Protein AF-A0A346QWA7-F1 (afdb_monomer)

Structure (mmCIF, N/CA/C/O backbone):
data_AF-A0A346QWA7-F1
#
_entry.id   AF-A0A346QWA7-F1
#
loop_
_atom_site.group_PDB
_atom_site.id
_atom_site.type_symbol
_atom_site.label_atom_id
_atom_site.label_alt_id
_atom_site.label_comp_id
_atom_site.label_asym_id
_atom_site.label_entity_id
_atom_site.label_seq_id
_atom_site.pdbx_PDB_ins_code
_atom_site.Cartn_x
_atom_site.Cartn_y
_atom_site.Cartn_z
_atom_site.occupancy
_atom_site.B_iso_or_equiv
_atom_site.auth_seq_id
_atom_site.auth_comp_id
_atom_site.auth_asym_id
_atom_site.auth_atom_id
_atom_site.pdbx_PDB_model_num
ATOM 1 N N . MET A 1 1 ? 3.863 15.185 11.997 1.00 52.78 1 MET A N 1
ATOM 2 C CA . MET A 1 1 ? 5.282 14.925 11.666 1.00 52.78 1 MET A CA 1
ATOM 3 C C . MET A 1 1 ? 5.428 13.994 10.461 1.00 52.78 1 MET A C 1
ATOM 5 O O . MET A 1 1 ? 6.016 14.422 9.483 1.00 52.78 1 MET A O 1
ATOM 9 N N . ILE A 1 2 ? 4.828 12.794 10.463 1.00 61.97 2 ILE A N 1
ATOM 10 C CA . ILE A 1 2 ? 4.887 11.838 9.331 1.00 61.97 2 ILE A CA 1
ATOM 11 C C . ILE A 1 2 ? 4.391 12.447 8.007 1.00 61.97 2 ILE A C 1
ATOM 13 O O . ILE A 1 2 ? 5.071 12.335 6.995 1.00 61.97 2 ILE A O 1
ATOM 17 N N . ILE A 1 3 ? 3.254 13.153 8.029 1.00 59.91 3 ILE A N 1
ATOM 18 C CA . ILE A 1 3 ? 2.686 13.790 6.827 1.00 59.91 3 ILE A CA 1
ATOM 19 C C . ILE A 1 3 ? 3.646 14.827 6.236 1.00 59.91 3 ILE A C 1
ATOM 21 O O . ILE A 1 3 ? 3.819 14.848 5.031 1.00 59.91 3 ILE A O 1
ATOM 25 N N . ILE A 1 4 ? 4.312 15.626 7.077 1.00 61.22 4 ILE A N 1
ATOM 26 C CA . ILE A 1 4 ? 5.251 16.678 6.648 1.00 61.22 4 ILE A CA 1
ATOM 27 C C . ILE A 1 4 ? 6.493 16.068 5.989 1.00 61.22 4 ILE A C 1
ATOM 29 O O . ILE A 1 4 ? 6.956 16.560 4.968 1.00 61.22 4 ILE A O 1
ATOM 33 N N . VAL A 1 5 ? 7.018 14.976 6.552 1.00 64.25 5 VAL A N 1
ATOM 34 C CA . VAL A 1 5 ? 8.150 14.247 5.962 1.00 64.25 5 VAL A CA 1
ATOM 35 C C . VAL A 1 5 ? 7.751 13.628 4.620 1.00 64.25 5 VAL A C 1
ATOM 37 O O . VAL A 1 5 ? 8.524 13.704 3.671 1.00 64.25 5 VAL A O 1
ATOM 40 N N . ALA A 1 6 ? 6.534 13.081 4.522 1.00 59.69 6 ALA A N 1
ATOM 41 C CA .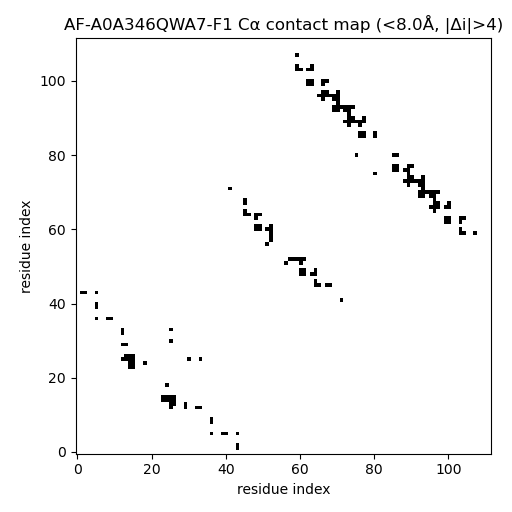 ALA A 1 6 ? 6.009 12.511 3.285 1.00 59.69 6 ALA A CA 1
ATOM 42 C C . ALA A 1 6 ? 5.738 13.569 2.200 1.00 59.69 6 ALA A C 1
ATOM 44 O O . ALA A 1 6 ? 5.991 13.312 1.029 1.00 59.69 6 ALA A O 1
ATOM 45 N N . THR A 1 7 ? 5.261 14.770 2.545 1.00 60.31 7 THR A N 1
ATOM 46 C CA . THR A 1 7 ? 5.108 15.850 1.555 1.00 60.31 7 THR A CA 1
ATOM 47 C C . THR A 1 7 ? 6.446 16.439 1.128 1.00 60.31 7 THR A C 1
ATOM 49 O O . THR A 1 7 ? 6.624 16.721 -0.053 1.00 60.31 7 THR A O 1
ATOM 52 N N . LEU A 1 8 ? 7.407 16.589 2.044 1.00 60.88 8 LEU A N 1
ATOM 53 C CA . LEU A 1 8 ? 8.743 17.091 1.707 1.00 60.88 8 LEU A CA 1
ATOM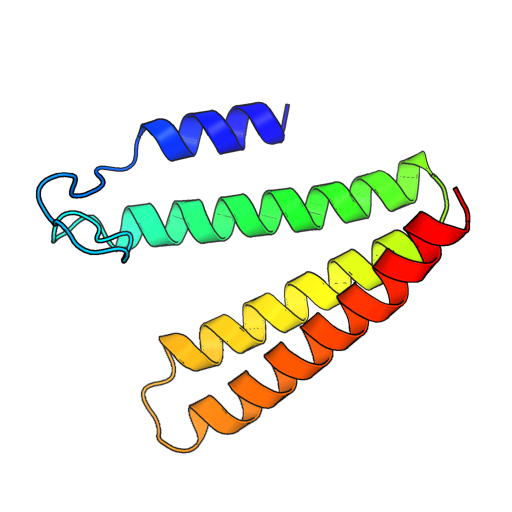 54 C C . LEU A 1 8 ? 9.507 16.146 0.775 1.00 60.88 8 LEU A C 1
ATOM 56 O O . LEU A 1 8 ? 10.221 16.618 -0.108 1.00 60.88 8 LEU A O 1
ATOM 60 N N . SER A 1 9 ? 9.341 14.830 0.923 1.00 60.31 9 SER A N 1
ATOM 61 C CA . SER A 1 9 ? 9.977 13.866 0.023 1.00 60.31 9 SER A CA 1
ATOM 62 C C . SER A 1 9 ? 9.396 13.905 -1.395 1.00 60.31 9 SER A C 1
ATOM 64 O O . SER A 1 9 ? 10.144 13.711 -2.347 1.00 60.31 9 SER A O 1
ATOM 66 N N . ILE A 1 10 ? 8.110 14.235 -1.565 1.00 61.62 10 ILE A N 1
ATOM 67 C CA . ILE A 1 10 ? 7.457 14.337 -2.884 1.00 61.62 10 ILE A CA 1
ATOM 68 C C . ILE A 1 10 ? 7.963 15.546 -3.692 1.00 61.62 10 ILE A C 1
ATOM 70 O O . ILE A 1 10 ? 8.112 15.444 -4.907 1.00 61.62 10 ILE A O 1
ATOM 74 N N . ILE A 1 11 ? 8.288 16.668 -3.039 1.00 64.38 11 ILE A N 1
ATOM 75 C CA . ILE A 1 11 ? 8.760 17.896 -3.715 1.00 64.38 11 ILE A CA 1
ATOM 76 C C . ILE A 1 11 ? 10.123 17.683 -4.403 1.00 64.38 11 ILE A C 1
ATOM 78 O O . ILE A 1 11 ? 10.443 18.363 -5.373 1.00 64.38 11 ILE A O 1
ATOM 82 N N . GLY A 1 12 ? 10.920 16.721 -3.928 1.00 63.19 12 GLY A N 1
ATOM 83 C CA . GLY A 1 12 ? 12.234 16.399 -4.488 1.00 63.19 12 GLY A CA 1
ATOM 84 C C . GLY A 1 12 ? 12.218 15.464 -5.701 1.00 63.19 12 GLY A C 1
ATOM 85 O O . GLY A 1 12 ? 13.290 15.150 -6.214 1.00 63.19 12 GLY A O 1
ATOM 86 N N . VAL A 1 13 ? 11.051 14.984 -6.150 1.00 64.69 13 VAL A N 1
ATOM 87 C CA . VAL A 1 13 ? 10.966 14.067 -7.296 1.00 64.69 13 VAL A CA 1
ATOM 88 C C . VAL A 1 13 ? 10.975 14.851 -8.605 1.00 64.69 13 VAL A C 1
ATOM 90 O O . VAL A 1 13 ? 10.052 15.630 -8.845 1.00 64.69 13 VAL A O 1
ATOM 93 N N . PRO A 1 14 ? 11.938 14.601 -9.506 1.00 66.44 14 PRO A N 1
ATOM 94 C CA . PRO A 1 14 ? 11.881 15.134 -10.858 1.00 66.44 14 PRO A CA 1
ATOM 95 C C . PRO A 1 14 ? 10.806 14.391 -11.663 1.00 66.44 14 PRO A C 1
ATOM 97 O O . PRO A 1 14 ? 11.023 13.301 -12.202 1.00 66.44 14 PRO A O 1
ATOM 100 N N . ILE A 1 15 ? 9.617 14.986 -11.701 1.00 65.69 15 ILE A N 1
ATOM 101 C CA . ILE A 1 15 ? 8.488 14.543 -12.520 1.00 65.69 15 ILE A CA 1
ATOM 102 C C . ILE A 1 15 ? 8.633 15.177 -13.903 1.00 65.69 15 ILE A C 1
ATOM 104 O O . ILE A 1 15 ? 8.943 16.366 -14.011 1.00 65.69 15 ILE A O 1
ATOM 108 N N . ASP A 1 16 ? 8.420 14.389 -14.955 1.00 64.38 16 ASP A N 1
ATOM 109 C CA . ASP A 1 16 ? 8.395 14.907 -16.316 1.00 64.38 16 ASP A CA 1
ATOM 110 C C . ASP A 1 16 ? 7.093 15.690 -16.539 1.00 64.38 16 ASP A C 1
ATOM 112 O O . ASP A 1 16 ? 6.017 15.120 -16.707 1.00 64.38 16 ASP A O 1
ATOM 116 N N . THR A 1 17 ? 7.187 17.019 -16.506 1.00 63.91 17 THR A N 1
ATOM 117 C CA . THR A 1 17 ? 6.068 17.928 -16.791 1.00 63.91 17 THR A CA 1
ATOM 118 C C . THR A 1 17 ? 5.922 18.245 -18.281 1.00 63.91 17 THR A C 1
ATOM 120 O O . THR A 1 17 ? 5.014 18.984 -18.659 1.00 63.91 17 THR A O 1
ATOM 123 N N . GLN A 1 18 ? 6.810 17.719 -19.132 1.00 63.22 18 GLN A N 1
ATOM 124 C CA . GLN A 1 18 ? 6.802 17.948 -20.581 1.00 63.22 18 GLN A CA 1
ATOM 125 C C . GLN A 1 18 ? 5.921 16.929 -21.316 1.00 63.22 18 GLN A C 1
ATOM 127 O O . GLN A 1 18 ? 5.475 17.179 -22.435 1.00 63.22 18 GLN A O 1
ATOM 132 N N . SER A 1 19 ? 5.629 15.803 -20.667 1.00 60.88 19 SER A N 1
ATOM 133 C CA . SER A 1 19 ? 4.701 14.775 -21.127 1.00 60.88 19 SER A CA 1
ATOM 134 C C . SER A 1 19 ? 3.246 15.221 -20.904 1.00 60.88 19 SER A C 1
ATOM 136 O O . SER A 1 19 ? 2.783 15.321 -19.771 1.00 60.88 19 SER A O 1
ATOM 138 N N . TRP A 1 20 ? 2.494 15.446 -21.988 1.00 56.06 20 TRP A N 1
ATOM 139 C CA . TRP A 1 20 ? 1.029 15.643 -21.987 1.00 56.06 20 TRP A CA 1
ATOM 140 C C . TRP A 1 20 ? 0.262 14.323 -21.808 1.00 56.06 20 TRP A C 1
ATOM 142 O O . TRP A 1 20 ? -0.748 14.062 -22.460 1.00 56.06 20 TRP A O 1
ATOM 152 N N . ASP A 1 21 ? 0.766 13.469 -20.932 1.00 56.69 21 ASP A N 1
ATOM 153 C CA . ASP A 1 21 ? 0.165 12.186 -20.625 1.00 56.69 21 ASP A CA 1
ATOM 154 C C . ASP A 1 21 ? -0.375 12.216 -19.190 1.00 56.69 21 ASP A C 1
ATOM 156 O O . ASP A 1 21 ? 0.172 12.886 -18.314 1.00 56.69 21 ASP A O 1
ATOM 160 N N . THR A 1 22 ? -1.484 11.521 -18.938 1.00 55.56 22 THR A N 1
ATOM 161 C CA . THR A 1 22 ? -2.078 11.444 -17.580 1.00 55.56 22 THR A CA 1
ATOM 162 C C . THR A 1 22 ? -1.285 10.524 -16.652 1.00 55.56 22 THR A C 1
ATOM 164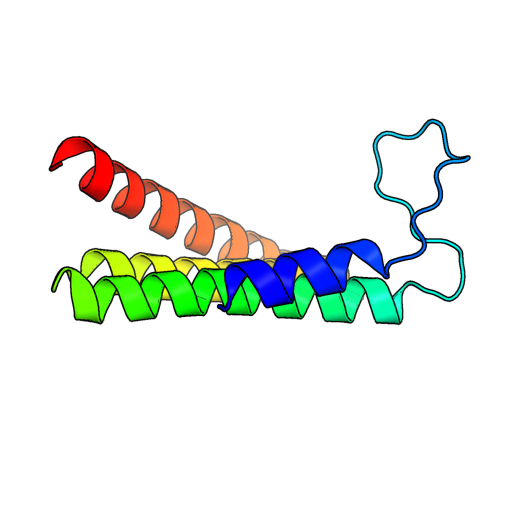 O O . THR A 1 22 ? -1.546 10.444 -15.449 1.00 55.56 22 THR A O 1
ATOM 167 N N . SER A 1 23 ? -0.310 9.820 -17.218 1.00 57.06 23 SER A N 1
ATOM 168 C CA . SER A 1 23 ? 0.654 9.005 -16.510 1.00 57.06 23 SER A CA 1
ATOM 169 C C . SER A 1 23 ? 1.704 9.905 -15.849 1.00 57.06 23 SER A C 1
ATOM 171 O O . SER A 1 23 ? 2.340 10.739 -16.491 1.00 57.06 23 SER A O 1
ATOM 173 N N . PHE A 1 24 ? 1.894 9.736 -14.534 1.00 60.09 24 PHE A N 1
ATOM 174 C CA . PHE A 1 24 ? 3.024 10.318 -13.804 1.00 60.09 24 PHE A CA 1
ATOM 175 C C . PHE A 1 24 ? 4.322 9.682 -14.319 1.00 60.09 24 PHE A C 1
ATOM 177 O O . PHE A 1 24 ? 4.828 8.717 -13.745 1.00 60.09 24 PHE A O 1
ATOM 184 N N . ASN A 1 25 ? 4.843 10.203 -15.426 1.00 60.97 25 ASN A N 1
ATOM 185 C CA . ASN A 1 25 ? 6.110 9.763 -15.979 1.00 60.97 25 ASN A CA 1
ATOM 186 C C . ASN A 1 25 ? 7.245 10.468 -15.236 1.00 60.97 25 ASN A C 1
ATOM 188 O O . ASN A 1 25 ? 7.307 11.691 -15.115 1.00 60.97 25 ASN A O 1
ATOM 192 N N . THR A 1 26 ? 8.143 9.673 -14.669 1.00 65.62 26 THR A N 1
ATOM 193 C CA . THR A 1 26 ? 9.377 10.175 -14.064 1.00 65.62 26 THR A CA 1
ATOM 194 C C . THR A 1 26 ? 10.396 10.440 -15.157 1.00 65.62 26 THR A C 1
ATOM 196 O O . THR A 1 26 ? 10.484 9.647 -16.097 1.00 65.62 26 THR A O 1
ATOM 199 N N . ILE A 1 27 ? 11.232 11.469 -14.995 1.00 70.38 27 ILE A N 1
ATOM 200 C CA . ILE A 1 27 ? 12.369 11.678 -15.900 1.00 70.38 27 ILE A CA 1
ATOM 201 C C . ILE A 1 27 ? 13.221 10.399 -15.940 1.00 70.38 27 ILE A C 1
ATOM 203 O O . ILE A 1 27 ? 13.514 9.789 -14.904 1.00 70.38 27 ILE A O 1
ATOM 207 N N . ASN A 1 28 ? 13.594 9.971 -17.148 1.00 63.97 28 ASN A N 1
ATOM 208 C CA . ASN A 1 28 ? 14.325 8.727 -17.362 1.00 63.97 28 ASN A CA 1
ATOM 209 C C . ASN A 1 28 ? 15.635 8.731 -16.543 1.00 63.97 28 ASN A C 1
ATOM 211 O O . ASN A 1 28 ? 16.405 9.687 -16.602 1.00 63.97 28 ASN A O 1
ATOM 215 N N . GLY A 1 29 ? 15.858 7.694 -15.727 1.00 69.12 29 GLY A N 1
ATOM 216 C CA . GLY A 1 29 ? 16.957 7.630 -14.747 1.00 69.12 29 GLY A CA 1
ATOM 217 C C . GLY A 1 29 ? 16.572 7.917 -13.286 1.00 69.12 29 GLY A C 1
ATOM 218 O O . GLY A 1 29 ? 17.300 7.506 -12.385 1.00 69.12 29 GLY A O 1
ATOM 219 N N . PHE A 1 30 ? 15.401 8.510 -13.014 1.00 73.62 30 PHE A N 1
ATOM 220 C CA . PHE A 1 30 ? 14.921 8.788 -11.645 1.00 73.62 30 PHE A CA 1
ATOM 221 C C . PHE A 1 30 ? 13.876 7.795 -11.117 1.00 73.62 30 PHE A C 1
ATOM 223 O O . PHE A 1 30 ? 13.346 7.961 -10.016 1.00 73.62 30 PHE A O 1
ATOM 230 N N . ASN A 1 31 ? 13.621 6.715 -11.856 1.00 73.62 31 ASN A N 1
ATOM 231 C CA . ASN A 1 31 ? 12.604 5.712 -11.526 1.00 73.62 31 ASN A CA 1
ATOM 232 C C . ASN A 1 31 ? 12.822 5.075 -10.130 1.00 73.62 31 ASN A C 1
ATOM 234 O O . ASN A 1 31 ? 11.880 4.841 -9.375 1.00 73.62 31 ASN A O 1
ATOM 238 N N . ASN A 1 32 ? 14.083 4.883 -9.722 1.00 76.25 32 ASN A N 1
ATOM 239 C CA . ASN A 1 32 ? 14.417 4.377 -8.383 1.00 76.25 32 ASN A CA 1
ATOM 240 C C . ASN A 1 32 ? 14.044 5.359 -7.261 1.00 76.25 32 ASN A C 1
ATOM 242 O O . ASN A 1 32 ? 13.604 4.933 -6.194 1.00 76.25 32 ASN A O 1
ATOM 246 N N . MET A 1 33 ? 14.202 6.663 -7.497 1.00 75.94 33 MET A N 1
ATOM 247 C CA . MET A 1 33 ? 13.888 7.705 -6.517 1.00 75.94 33 MET A CA 1
ATOM 248 C C . MET A 1 33 ? 12.371 7.810 -6.317 1.00 75.94 33 MET A C 1
ATOM 250 O O . MET A 1 33 ? 11.893 7.850 -5.184 1.00 75.94 33 MET A O 1
ATOM 254 N N . PHE A 1 34 ? 11.613 7.732 -7.414 1.00 76.00 34 PHE A N 1
ATOM 255 C CA . PHE A 1 34 ? 10.154 7.661 -7.381 1.00 76.00 34 PHE A CA 1
ATOM 256 C C . PHE A 1 34 ? 9.648 6.413 -6.653 1.00 76.00 34 PHE A C 1
ATOM 258 O O . PHE A 1 34 ? 8.806 6.524 -5.765 1.00 76.00 34 PHE A O 1
ATOM 265 N N . ARG A 1 35 ? 10.219 5.236 -6.946 1.00 77.62 35 ARG A N 1
ATOM 266 C CA . ARG A 1 35 ? 9.871 3.986 -6.254 1.00 77.62 35 ARG A CA 1
ATOM 267 C C . ARG A 1 35 ? 10.095 4.089 -4.743 1.00 77.62 35 ARG A C 1
ATOM 269 O O . ARG A 1 35 ? 9.265 3.625 -3.967 1.00 77.62 35 ARG A O 1
ATOM 276 N N . LEU A 1 36 ? 11.202 4.696 -4.317 1.00 80.38 36 LEU A N 1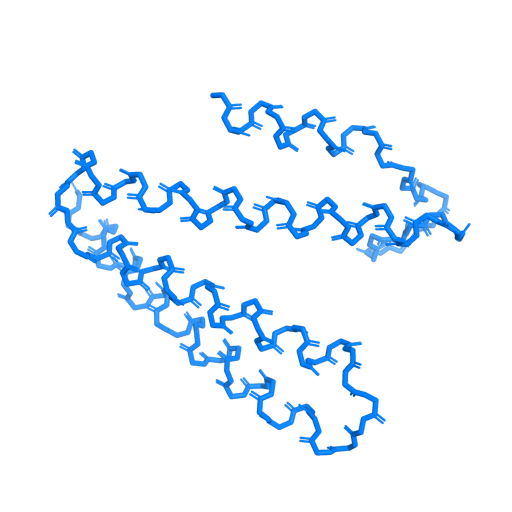
ATOM 277 C CA . LEU A 1 36 ? 11.518 4.863 -2.897 1.00 80.38 36 LEU A CA 1
ATOM 278 C C . LEU A 1 36 ? 10.487 5.755 -2.192 1.00 80.38 36 LEU A C 1
ATOM 280 O O . LEU A 1 36 ? 10.049 5.440 -1.086 1.00 80.38 36 LEU A O 1
ATOM 284 N N . ILE A 1 37 ? 10.061 6.831 -2.850 1.00 79.31 37 ILE A N 1
ATOM 285 C CA . ILE A 1 37 ? 9.074 7.769 -2.306 1.00 79.31 37 ILE A CA 1
ATOM 286 C C . ILE A 1 37 ? 7.677 7.165 -2.288 1.00 79.31 37 ILE A C 1
ATOM 288 O O . ILE A 1 37 ? 6.970 7.314 -1.295 1.00 79.31 37 ILE A O 1
ATOM 292 N N . GLU A 1 38 ? 7.303 6.421 -3.325 1.00 78.44 38 GLU A N 1
ATOM 293 C CA . GLU A 1 38 ? 6.053 5.670 -3.351 1.00 78.44 38 GLU A CA 1
ATOM 294 C C . GLU A 1 38 ? 5.981 4.674 -2.183 1.00 78.44 38 GLU A C 1
ATOM 296 O O . GLU A 1 38 ? 5.007 4.669 -1.428 1.00 78.44 38 GLU A O 1
ATOM 301 N N . ILE A 1 39 ? 7.038 3.881 -1.975 1.00 82.19 39 ILE A N 1
ATOM 302 C CA . ILE A 1 39 ? 7.121 2.939 -0.852 1.00 82.19 39 ILE A CA 1
ATOM 303 C C . ILE A 1 39 ? 7.023 3.688 0.485 1.00 82.19 39 ILE A C 1
ATOM 305 O O . ILE A 1 39 ? 6.240 3.298 1.352 1.00 82.19 39 ILE A O 1
ATOM 309 N N . ALA A 1 40 ? 7.766 4.786 0.651 1.00 81.44 40 ALA A N 1
ATOM 310 C CA . ALA A 1 40 ? 7.739 5.589 1.872 1.00 81.44 40 ALA A CA 1
ATOM 311 C C . ALA A 1 40 ? 6.347 6.182 2.160 1.00 81.44 40 ALA A C 1
ATOM 313 O O . ALA A 1 40 ? 5.886 6.143 3.303 1.00 81.44 40 ALA A O 1
ATOM 314 N N . ALA A 1 41 ? 5.652 6.683 1.134 1.00 81.38 41 ALA A N 1
ATOM 315 C CA . ALA A 1 41 ? 4.296 7.211 1.252 1.00 81.38 41 ALA A CA 1
ATOM 316 C C . ALA A 1 41 ? 3.305 6.119 1.679 1.00 81.38 41 ALA A C 1
ATOM 318 O O . ALA A 1 41 ? 2.502 6.330 2.590 1.00 81.38 41 ALA A O 1
ATOM 319 N N . PHE A 1 42 ? 3.403 4.921 1.100 1.00 84.31 42 PHE A N 1
ATOM 320 C CA . PHE A 1 42 ? 2.582 3.786 1.517 1.00 84.31 42 PHE A CA 1
ATOM 321 C C . PHE A 1 42 ? 2.837 3.381 2.972 1.00 84.31 42 PHE A C 1
ATOM 323 O O . PHE A 1 42 ? 1.882 3.203 3.733 1.00 84.31 42 PHE A O 1
ATOM 330 N N . PHE A 1 43 ? 4.100 3.294 3.398 1.00 84.88 43 PHE A N 1
ATOM 331 C CA . PHE A 1 43 ? 4.431 3.010 4.797 1.00 84.88 43 PHE A CA 1
ATOM 332 C C . PHE A 1 43 ? 3.887 4.080 5.747 1.00 84.88 43 PHE A C 1
ATOM 334 O O . PHE A 1 43 ? 3.344 3.743 6.799 1.00 84.88 43 PHE A O 1
ATOM 341 N N . ALA A 1 44 ? 3.962 5.357 5.370 1.00 85.12 44 ALA A N 1
ATOM 342 C CA . ALA A 1 44 ? 3.392 6.452 6.148 1.00 85.12 44 ALA A CA 1
ATOM 343 C C . ALA A 1 44 ? 1.873 6.299 6.343 1.00 85.12 44 ALA A C 1
ATOM 345 O O . ALA A 1 44 ? 1.374 6.500 7.455 1.00 85.12 44 ALA A O 1
ATOM 346 N N . ILE A 1 45 ? 1.142 5.895 5.300 1.00 86.38 45 ILE A N 1
ATOM 347 C CA . ILE A 1 45 ? -0.301 5.625 5.381 1.00 86.38 45 ILE A CA 1
ATOM 348 C C . ILE A 1 45 ? -0.570 4.445 6.324 1.00 86.38 45 ILE A C 1
ATOM 350 O O . ILE A 1 45 ? -1.381 4.562 7.242 1.00 86.38 45 ILE A O 1
ATOM 354 N N . VAL A 1 46 ? 0.139 3.326 6.149 1.00 88.19 46 VAL A N 1
ATOM 355 C CA . VAL A 1 46 ? -0.028 2.122 6.980 1.00 88.19 46 VAL A CA 1
ATOM 356 C C . VAL A 1 46 ? 0.242 2.426 8.459 1.00 88.19 46 VAL A C 1
ATOM 358 O O . VAL A 1 46 ? -0.576 2.097 9.320 1.00 88.19 46 VAL A O 1
ATOM 361 N N . ILE A 1 47 ? 1.342 3.120 8.765 1.00 88.19 47 ILE A N 1
ATOM 362 C CA . ILE A 1 47 ? 1.687 3.534 10.133 1.00 88.19 47 ILE A CA 1
ATOM 363 C C . ILE A 1 47 ? 0.609 4.459 10.704 1.00 88.19 47 ILE A C 1
ATOM 365 O O . ILE A 1 47 ? 0.247 4.322 11.870 1.00 88.19 47 ILE A O 1
ATOM 369 N N . SER A 1 48 ? 0.047 5.360 9.895 1.00 86.94 48 SER A N 1
ATOM 370 C CA . SER A 1 48 ? -1.026 6.262 10.337 1.00 86.94 48 SER A CA 1
ATOM 371 C C . SER A 1 48 ? -2.264 5.494 10.809 1.00 86.94 48 SER A C 1
ATOM 373 O O . SER A 1 48 ? -2.847 5.847 11.836 1.00 86.94 48 SER A O 1
ATOM 375 N N . PHE A 1 49 ? -2.625 4.401 10.131 1.00 86.94 49 PHE A N 1
ATOM 376 C CA . PHE A 1 49 ? -3.702 3.515 10.581 1.00 86.94 49 PHE A CA 1
ATOM 377 C C . PHE A 1 49 ? -3.352 2.776 11.876 1.00 86.94 49 PHE A C 1
ATOM 379 O O . PHE A 1 49 ? -4.189 2.706 12.773 1.00 86.94 49 PHE A O 1
ATOM 386 N N . PHE A 1 50 ? -2.116 2.301 12.043 1.00 86.62 50 PHE A N 1
ATOM 387 C CA . PHE A 1 50 ? -1.684 1.684 13.304 1.00 86.62 50 PHE A CA 1
ATOM 388 C C . PHE A 1 50 ? -1.630 2.672 14.477 1.00 86.62 50 PHE A C 1
ATOM 390 O O . PHE A 1 50 ? -1.979 2.313 15.602 1.00 86.62 50 PHE A O 1
ATOM 397 N N . ILE A 1 51 ? -1.260 3.930 14.239 1.00 86.75 51 ILE A N 1
ATOM 398 C CA . ILE A 1 51 ? -1.359 4.991 15.250 1.00 86.75 51 ILE A CA 1
ATOM 399 C C . ILE A 1 51 ? -2.832 5.240 15.597 1.00 86.75 51 ILE A C 1
ATOM 401 O O . ILE A 1 51 ? -3.176 5.338 16.774 1.00 86.75 51 ILE A O 1
ATOM 405 N N . ALA A 1 52 ? -3.725 5.271 14.601 1.00 85.00 52 ALA A N 1
ATOM 406 C CA . ALA A 1 52 ? -5.159 5.442 14.833 1.00 85.00 52 ALA A CA 1
ATOM 407 C C . ALA A 1 52 ? -5.761 4.318 15.697 1.00 85.00 52 ALA A C 1
ATOM 409 O O . ALA A 1 52 ? -6.656 4.599 16.494 1.00 85.00 52 ALA A O 1
ATOM 410 N N . VAL A 1 53 ? -5.237 3.086 15.620 1.00 88.31 53 VAL A N 1
ATOM 411 C CA . VAL A 1 53 ? -5.603 1.995 16.547 1.00 88.31 53 VAL A CA 1
ATOM 412 C C . VAL A 1 53 ? -5.319 2.385 17.995 1.00 88.31 53 VAL A C 1
ATOM 414 O O . VAL A 1 53 ? -6.182 2.209 18.848 1.00 88.31 53 VAL A O 1
ATOM 417 N N . HIS A 1 54 ? -4.135 2.933 18.274 1.00 84.62 54 HIS A N 1
ATOM 418 C CA . HIS A 1 54 ? -3.732 3.300 19.633 1.00 84.62 54 HIS A CA 1
ATOM 419 C C . HIS A 1 54 ? -4.516 4.507 20.156 1.00 84.62 54 HIS A C 1
ATOM 421 O O . HIS A 1 54 ? -4.896 4.533 21.321 1.00 84.62 54 HIS A O 1
ATOM 427 N N . VAL A 1 55 ? -4.788 5.491 19.295 1.00 86.06 55 VAL A N 1
ATOM 428 C CA . VAL A 1 55 ? -5.480 6.728 19.689 1.00 86.06 55 VAL A CA 1
ATOM 429 C C . VAL A 1 55 ? -6.985 6.516 19.860 1.00 86.06 55 VAL A C 1
ATOM 431 O O . VAL A 1 55 ? -7.577 7.056 20.788 1.00 86.06 55 VAL A O 1
ATOM 434 N N . ARG A 1 56 ? -7.625 5.754 18.964 1.00 82.88 56 ARG A N 1
ATOM 435 C CA . ARG A 1 56 ? -9.089 5.573 18.946 1.00 82.88 56 ARG A CA 1
ATOM 436 C C . ARG A 1 56 ? -9.552 4.238 19.531 1.00 82.88 56 ARG A C 1
ATOM 438 O O . ARG A 1 56 ? -10.752 4.015 19.636 1.00 82.88 56 ARG A O 1
ATOM 445 N N . GLY A 1 57 ? -8.635 3.327 19.858 1.00 80.06 57 GLY A N 1
ATOM 446 C CA . GLY A 1 57 ? -8.925 2.038 20.499 1.00 80.06 57 GLY A CA 1
ATOM 447 C C . GLY A 1 57 ? -9.709 1.029 19.648 1.00 80.06 57 GLY A C 1
ATOM 448 O O . GLY A 1 57 ? -10.030 -0.058 20.127 1.00 80.06 57 GLY A O 1
ATOM 449 N N . SER A 1 58 ? -10.032 1.347 18.390 1.00 83.38 58 SER A N 1
ATOM 450 C CA . SER A 1 58 ? -10.812 0.461 17.523 1.00 83.38 58 SER A CA 1
ATOM 451 C C . SER A 1 58 ? -9.914 -0.476 16.718 1.00 83.38 58 SER A C 1
ATOM 453 O O . SER A 1 58 ? -9.040 -0.045 15.961 1.00 83.38 58 SER A O 1
ATOM 455 N N . LYS A 1 59 ? -10.191 -1.780 16.828 1.00 84.31 59 LYS A N 1
ATOM 456 C CA . LYS A 1 59 ? -9.517 -2.844 16.063 1.00 84.31 59 LYS A CA 1
ATOM 457 C C . LYS A 1 59 ? -9.739 -2.714 14.551 1.00 84.31 59 LYS A C 1
ATOM 459 O O . LYS A 1 59 ? -8.951 -3.247 13.777 1.00 84.31 59 LYS A O 1
ATOM 464 N N . GLU A 1 60 ? -10.769 -1.981 14.122 1.00 85.81 60 GLU A N 1
ATOM 465 C CA . GLU A 1 60 ? -11.081 -1.779 12.701 1.00 85.81 60 GLU A CA 1
ATOM 466 C C . GLU A 1 60 ? -9.955 -1.033 11.963 1.00 85.81 60 GLU A C 1
ATOM 468 O O . GLU A 1 60 ? -9.654 -1.359 10.816 1.00 85.81 60 GLU A O 1
ATOM 473 N N . TYR A 1 61 ? -9.240 -0.122 12.636 1.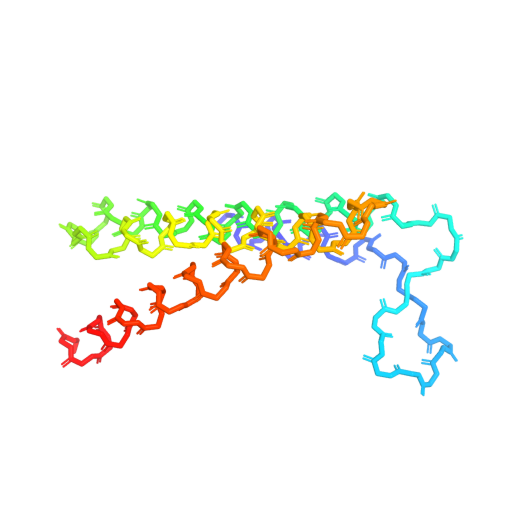00 85.38 61 TYR A N 1
ATOM 474 C CA . TYR A 1 61 ? -8.073 0.551 12.053 1.00 85.38 61 TYR A CA 1
ATOM 475 C C . TYR A 1 61 ? -6.890 -0.408 11.818 1.00 85.38 61 TYR A C 1
ATOM 477 O O . TYR A 1 61 ? -6.150 -0.238 10.851 1.00 85.38 61 TYR A O 1
ATOM 485 N N . ALA A 1 62 ? -6.738 -1.450 12.646 1.00 86.62 62 ALA A N 1
ATOM 486 C CA . ALA A 1 62 ? -5.681 -2.451 12.480 1.00 86.62 62 ALA A CA 1
ATOM 487 C C . ALA A 1 62 ? -5.954 -3.313 11.244 1.00 86.62 62 ALA A C 1
ATOM 489 O O . ALA A 1 62 ? -5.053 -3.574 10.449 1.00 86.62 62 ALA A O 1
ATOM 490 N N . TYR A 1 63 ? -7.220 -3.695 11.049 1.00 88.12 63 TYR A N 1
ATOM 491 C CA . TYR A 1 63 ? -7.657 -4.428 9.866 1.00 88.12 63 TYR A CA 1
ATOM 492 C C . TYR A 1 63 ? -7.422 -3.630 8.578 1.00 88.12 63 TYR A C 1
ATOM 494 O O . TYR A 1 63 ? -6.943 -4.196 7.599 1.00 88.12 63 TYR A O 1
ATOM 502 N N . ILE A 1 64 ? -7.665 -2.316 8.583 1.00 88.81 64 ILE A N 1
ATOM 503 C CA . ILE A 1 64 ? -7.374 -1.457 7.424 1.00 88.81 64 ILE A CA 1
ATOM 504 C C . ILE A 1 64 ? -5.868 -1.393 7.139 1.00 88.81 64 ILE A C 1
ATOM 506 O O . ILE A 1 64 ? -5.465 -1.534 5.986 1.00 88.81 64 ILE A O 1
ATOM 510 N N . GLY A 1 65 ? -5.032 -1.243 8.172 1.00 88.12 65 GLY A N 1
ATOM 511 C CA . GLY A 1 65 ? -3.573 -1.253 8.022 1.00 88.12 65 GLY A CA 1
ATOM 512 C C . GLY A 1 65 ? -3.048 -2.550 7.396 1.00 88.12 65 GLY A C 1
ATOM 513 O O . GLY A 1 65 ? -2.229 -2.503 6.482 1.00 88.12 65 GLY A O 1
ATOM 514 N N . ILE A 1 66 ? -3.573 -3.702 7.827 1.00 90.38 66 ILE A N 1
ATOM 515 C CA . ILE A 1 66 ? -3.233 -5.019 7.261 1.00 90.38 66 ILE A CA 1
ATOM 516 C C . ILE A 1 66 ? -3.777 -5.174 5.830 1.00 90.38 66 ILE A C 1
ATOM 518 O O . ILE A 1 66 ? -3.096 -5.702 4.956 1.00 90.38 66 ILE A O 1
ATOM 522 N N . GLY A 1 67 ? -4.991 -4.695 5.552 1.00 90.50 67 GLY A N 1
ATOM 523 C CA . GLY A 1 67 ? -5.551 -4.720 4.198 1.00 90.50 67 GLY A CA 1
ATOM 524 C C . GLY A 1 67 ? -4.703 -3.920 3.204 1.00 90.50 67 GLY A C 1
ATOM 525 O O . GLY A 1 67 ? -4.440 -4.386 2.095 1.00 90.50 67 GLY A O 1
ATOM 526 N N . LEU A 1 68 ? -4.202 -2.756 3.628 1.00 90.69 68 LEU A N 1
ATOM 527 C CA . LEU A 1 68 ? -3.304 -1.913 2.837 1.00 90.69 68 LEU A CA 1
ATOM 528 C C . LEU A 1 68 ? -1.955 -2.583 2.550 1.00 90.69 68 LEU A C 1
ATOM 530 O O . LEU A 1 68 ? -1.458 -2.469 1.431 1.00 90.69 68 LEU A O 1
ATOM 534 N N . THR A 1 69 ? -1.366 -3.303 3.511 1.00 91.31 69 THR A N 1
ATOM 535 C CA . THR A 1 69 ? -0.098 -4.015 3.269 1.00 91.31 69 THR A CA 1
ATOM 536 C C . THR A 1 69 ? -0.273 -5.178 2.296 1.00 91.31 69 THR A C 1
ATOM 538 O O . THR A 1 69 ? 0.573 -5.368 1.422 1.00 91.31 69 THR A O 1
ATOM 541 N N . ILE A 1 70 ? -1.390 -5.909 2.377 1.00 92.56 70 ILE A N 1
ATOM 542 C CA . ILE A 1 70 ? -1.725 -6.976 1.421 1.00 92.56 70 ILE A CA 1
ATOM 543 C C . ILE A 1 70 ? -1.942 -6.397 0.016 1.00 92.56 70 ILE A C 1
ATOM 545 O O . ILE A 1 70 ? -1.423 -6.940 -0.960 1.00 92.56 70 ILE A O 1
ATOM 549 N N . ALA A 1 71 ? -2.654 -5.272 -0.098 1.00 91.50 71 ALA A N 1
ATOM 550 C CA . ALA A 1 71 ? -2.875 -4.609 -1.380 1.00 91.50 71 ALA A CA 1
ATOM 551 C C . ALA A 1 71 ? -1.560 -4.110 -2.009 1.00 91.50 71 ALA A C 1
ATOM 553 O O . ALA A 1 71 ? -1.348 -4.276 -3.212 1.00 91.50 71 ALA A O 1
ATOM 554 N N . LEU A 1 72 ? -0.649 -3.561 -1.196 1.00 89.38 72 LEU A N 1
ATOM 555 C CA . LEU A 1 72 ? 0.680 -3.139 -1.645 1.00 89.38 72 LEU A CA 1
ATOM 556 C C . LEU A 1 72 ? 1.515 -4.325 -2.146 1.00 89.38 72 LEU A C 1
ATOM 558 O O . LEU A 1 72 ? 2.158 -4.222 -3.190 1.00 89.38 72 LEU A O 1
ATOM 562 N N . ALA A 1 73 ? 1.479 -5.454 -1.433 1.00 89.19 73 ALA A N 1
ATOM 563 C CA . ALA A 1 73 ? 2.145 -6.677 -1.867 1.00 89.19 73 ALA A CA 1
ATOM 564 C C . ALA A 1 73 ? 1.582 -7.168 -3.212 1.00 89.19 73 ALA A C 1
ATOM 566 O O . ALA A 1 73 ? 2.354 -7.446 -4.127 1.00 89.19 73 ALA A O 1
ATOM 567 N N . GLY A 1 74 ? 0.253 -7.184 -3.373 1.00 89.31 74 GLY A N 1
ATOM 568 C CA . GLY A 1 74 ? -0.397 -7.535 -4.639 1.00 89.31 74 GLY A CA 1
ATOM 569 C C . GLY A 1 74 ? 0.036 -6.634 -5.799 1.00 89.31 74 GLY A C 1
ATOM 570 O O . GLY A 1 74 ? 0.401 -7.126 -6.865 1.00 89.31 74 GLY A O 1
ATOM 571 N N . ARG A 1 75 ? 0.108 -5.317 -5.569 1.00 87.19 75 ARG A N 1
ATOM 572 C CA . ARG A 1 75 ? 0.634 -4.360 -6.554 1.00 87.19 75 ARG A CA 1
ATOM 573 C C . ARG A 1 75 ? 2.094 -4.640 -6.917 1.00 87.19 75 ARG A C 1
ATOM 575 O O . ARG A 1 75 ? 2.450 -4.557 -8.089 1.00 87.19 75 ARG A O 1
ATOM 582 N N . TYR A 1 76 ? 2.935 -4.976 -5.941 1.00 87.06 76 TYR A N 1
ATOM 583 C CA . TYR A 1 76 ? 4.337 -5.312 -6.197 1.00 87.06 76 TYR A CA 1
ATOM 584 C C . TYR A 1 76 ? 4.466 -6.547 -7.104 1.00 87.06 76 TYR A C 1
ATOM 586 O O . TYR A 1 76 ? 5.246 -6.533 -8.054 1.00 87.06 76 TYR A O 1
ATOM 594 N N . PHE A 1 77 ? 3.643 -7.575 -6.872 1.00 86.38 77 PHE A N 1
ATOM 595 C CA . PHE A 1 77 ? 3.545 -8.741 -7.756 1.00 86.38 77 PHE A CA 1
ATOM 596 C C . PHE A 1 77 ? 3.042 -8.387 -9.163 1.00 86.38 77 PHE A C 1
ATOM 598 O O . PHE A 1 77 ? 3.474 -8.991 -10.134 1.00 86.38 77 PHE A O 1
ATOM 605 N N . LEU A 1 78 ? 2.159 -7.402 -9.317 1.00 87.88 78 LEU A N 1
ATOM 606 C CA . LEU A 1 78 ? 1.676 -7.021 -10.649 1.00 87.88 78 LEU A CA 1
ATOM 607 C C . LEU A 1 78 ? 2.708 -6.253 -11.473 1.00 87.88 78 LEU A C 1
ATOM 609 O O . LEU A 1 78 ? 2.728 -6.380 -12.692 1.00 87.88 78 LEU A O 1
ATOM 613 N N . LEU A 1 79 ? 3.541 -5.446 -10.818 1.00 84.94 79 LEU A N 1
ATOM 614 C CA . LEU A 1 79 ? 4.458 -4.535 -11.503 1.00 84.94 79 LEU A CA 1
ATOM 615 C C . LEU A 1 79 ? 5.849 -5.113 -11.755 1.00 84.94 79 LEU A C 1
ATOM 617 O O . LEU A 1 79 ? 6.520 -4.670 -12.682 1.00 84.94 79 LEU A O 1
ATOM 621 N N . TYR A 1 80 ? 6.307 -6.046 -10.919 1.00 82.69 80 TYR A N 1
ATOM 622 C CA . TYR A 1 80 ? 7.706 -6.490 -10.932 1.00 82.69 80 TYR A CA 1
ATOM 623 C C . TYR A 1 80 ? 7.892 -7.980 -11.187 1.00 82.69 80 TYR A C 1
ATOM 625 O O . TYR A 1 80 ? 9.026 -8.434 -11.328 1.00 82.69 80 TYR A O 1
ATOM 633 N N . PHE A 1 81 ? 6.810 -8.754 -11.222 1.00 83.94 81 PHE A N 1
ATOM 634 C CA . PHE A 1 81 ? 6.900 -10.185 -11.470 1.00 83.94 81 PHE A CA 1
ATOM 635 C C . PHE A 1 81 ? 6.845 -10.446 -12.973 1.00 83.94 81 PHE A C 1
ATOM 637 O O . PHE A 1 81 ? 5.787 -10.414 -13.592 1.00 83.94 81 PHE A O 1
ATOM 644 N N . ASP A 1 82 ? 8.011 -10.726 -13.545 1.00 81.44 82 ASP A N 1
ATOM 645 C CA . ASP A 1 82 ? 8.229 -10.849 -14.992 1.00 81.44 82 ASP A CA 1
ATOM 646 C C . ASP A 1 82 ? 7.836 -12.237 -15.543 1.00 81.44 82 ASP A C 1
ATOM 648 O O . ASP A 1 82 ? 8.472 -12.804 -16.430 1.00 81.44 82 ASP A O 1
ATOM 652 N N . ASN A 1 83 ? 6.809 -12.854 -14.951 1.00 86.44 83 ASN A N 1
ATOM 653 C CA . ASN A 1 83 ? 6.330 -14.179 -15.333 1.00 86.44 83 ASN A CA 1
ATOM 654 C C . ASN A 1 83 ? 4.806 -14.158 -15.526 1.00 86.44 83 ASN A C 1
ATOM 656 O O . ASN A 1 83 ? 4.091 -13.470 -14.807 1.00 86.44 83 ASN A O 1
ATOM 660 N N . TRP A 1 84 ? 4.301 -14.960 -16.462 1.00 82.38 84 TRP A N 1
ATOM 661 C CA . TRP A 1 84 ? 2.882 -15.026 -16.841 1.00 82.38 84 TRP A CA 1
ATOM 662 C C . TRP A 1 84 ? 1.924 -15.473 -15.718 1.00 82.38 84 TRP A C 1
ATOM 664 O O . TRP A 1 84 ? 0.753 -15.106 -15.716 1.00 82.38 84 TRP A O 1
ATOM 674 N N . ALA A 1 85 ? 2.412 -16.245 -14.752 1.00 84.38 85 ALA A N 1
ATOM 675 C CA . ALA A 1 85 ? 1.693 -16.681 -13.560 1.00 84.38 85 ALA A CA 1
ATOM 676 C C . ALA A 1 85 ? 1.805 -15.701 -12.372 1.00 84.38 85 ALA A C 1
ATOM 678 O O . ALA A 1 85 ? 1.038 -15.825 -11.424 1.00 84.38 85 ALA A O 1
ATOM 679 N N . GLY A 1 86 ? 2.719 -14.727 -12.403 1.00 80.50 86 GLY A N 1
ATOM 680 C CA . GLY A 1 86 ? 2.940 -13.716 -11.361 1.00 80.50 86 GLY A CA 1
ATOM 681 C C . GLY A 1 86 ? 1.775 -12.735 -11.155 1.00 80.50 86 GLY A C 1
ATOM 682 O O . GLY A 1 86 ? 1.454 -12.422 -10.005 1.00 80.50 86 GLY A O 1
ATOM 683 N N . PRO A 1 87 ? 1.067 -12.308 -12.218 1.00 87.81 87 PRO A N 1
ATOM 684 C CA . PRO A 1 87 ? -0.121 -11.471 -12.095 1.00 87.81 87 PRO A CA 1
ATOM 685 C C . PRO A 1 87 ? -1.282 -12.135 -11.350 1.00 87.81 87 PRO A C 1
ATOM 687 O O . PRO A 1 87 ? -2.055 -11.444 -10.696 1.00 87.81 87 PRO A O 1
ATOM 690 N N . VAL A 1 88 ? -1.416 -13.464 -11.404 1.00 89.06 88 VAL A N 1
ATOM 691 C CA . VAL A 1 88 ? -2.541 -14.187 -10.781 1.00 89.06 88 VAL A CA 1
ATOM 692 C C . VAL A 1 88 ? -2.597 -13.990 -9.255 1.00 89.06 88 VAL A C 1
ATOM 694 O O . VAL A 1 88 ? -3.620 -13.505 -8.762 1.00 89.06 88 VAL A O 1
ATOM 697 N N . PRO A 1 89 ? -1.537 -14.289 -8.475 1.00 89.62 89 PRO A N 1
ATOM 698 C CA . PRO A 1 89 ? -1.524 -13.986 -7.047 1.00 89.62 89 PRO A CA 1
ATOM 699 C C . PRO A 1 89 ? -1.568 -12.475 -6.783 1.00 89.62 89 PRO A C 1
ATOM 701 O O . PRO A 1 89 ? -2.188 -12.055 -5.807 1.00 89.62 89 PRO A O 1
ATOM 704 N N . GLY A 1 90 ? -0.987 -11.655 -7.667 1.00 89.50 90 GLY A N 1
ATOM 705 C CA . GLY A 1 90 ? -1.028 -10.196 -7.562 1.00 89.50 90 GLY A CA 1
ATOM 706 C C . GLY A 1 90 ? -2.451 -9.627 -7.580 1.00 89.50 90 GLY A C 1
ATOM 707 O O . GLY A 1 90 ? -2.820 -8.870 -6.680 1.00 89.50 90 GLY A O 1
ATOM 708 N N . ILE A 1 91 ? -3.277 -10.048 -8.546 1.00 91.44 91 ILE A N 1
ATOM 709 C CA . ILE A 1 91 ? -4.692 -9.654 -8.657 1.00 91.44 91 ILE A CA 1
ATOM 710 C C . ILE A 1 91 ? -5.460 -10.107 -7.417 1.00 91.44 91 ILE A C 1
ATOM 712 O O . ILE A 1 91 ? -6.165 -9.304 -6.813 1.00 91.44 91 ILE A O 1
ATOM 716 N N . LEU A 1 92 ? -5.298 -11.366 -6.997 1.00 92.69 92 LEU A N 1
ATOM 717 C CA . LEU A 1 92 ? -6.021 -11.901 -5.841 1.00 92.69 92 LEU A CA 1
ATOM 718 C C . LEU A 1 92 ? -5.693 -11.139 -4.555 1.00 92.69 92 LEU A C 1
ATOM 720 O O . LEU A 1 92 ? -6.606 -10.739 -3.831 1.00 92.69 92 LEU A O 1
ATOM 724 N N . MET A 1 93 ? -4.409 -10.891 -4.285 1.00 92.00 93 MET A N 1
ATOM 725 C CA . MET A 1 93 ? -3.985 -10.123 -3.112 1.00 92.00 93 MET A CA 1
ATOM 726 C C . MET A 1 93 ? -4.483 -8.677 -3.182 1.00 92.00 93 MET A C 1
ATOM 728 O O . MET A 1 93 ? -4.987 -8.159 -2.187 1.00 92.00 93 MET A O 1
ATOM 732 N N . MET A 1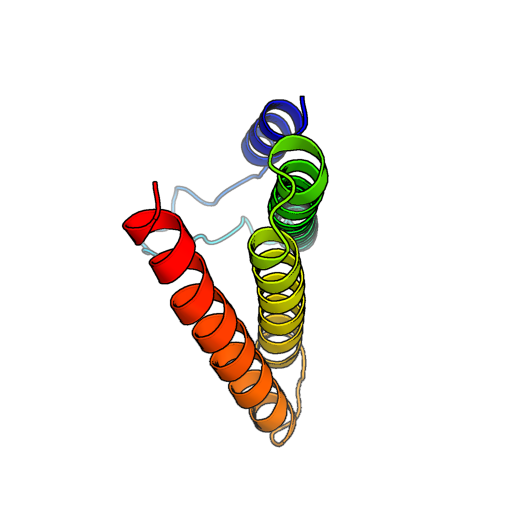 94 ? -4.404 -8.033 -4.350 1.00 92.44 94 MET A N 1
ATOM 733 C CA . MET A 1 94 ? -4.860 -6.654 -4.520 1.00 92.44 94 MET A CA 1
ATOM 734 C C . MET A 1 94 ? -6.379 -6.527 -4.346 1.00 92.44 94 MET A C 1
ATOM 736 O O . MET A 1 94 ? -6.838 -5.673 -3.585 1.00 92.44 94 MET A O 1
ATOM 740 N N . SER A 1 95 ? -7.164 -7.395 -4.987 1.00 92.81 95 SER A N 1
ATOM 741 C CA . SER A 1 95 ? -8.625 -7.411 -4.866 1.00 92.81 95 SER A CA 1
ATOM 742 C C . SER A 1 95 ? -9.073 -7.731 -3.442 1.00 92.81 95 SER A C 1
ATOM 744 O O . SER A 1 95 ? -9.941 -7.040 -2.908 1.00 92.81 95 SER A O 1
ATOM 746 N N . PHE A 1 96 ? -8.461 -8.730 -2.798 1.00 92.50 96 PHE A N 1
ATOM 747 C CA . PHE A 1 96 ? -8.784 -9.095 -1.420 1.00 92.50 96 PHE A CA 1
ATOM 748 C C . PHE A 1 96 ? -8.420 -7.980 -0.433 1.00 92.50 96 PHE A C 1
ATOM 750 O O . PHE A 1 96 ? -9.246 -7.600 0.397 1.00 92.50 96 PHE A O 1
ATOM 757 N N . GLY A 1 97 ? -7.215 -7.412 -0.554 1.00 90.12 97 GLY A N 1
ATOM 758 C CA . GLY A 1 97 ? -6.764 -6.298 0.277 1.00 90.12 97 GLY A CA 1
ATOM 759 C C . GLY A 1 97 ? -7.682 -5.083 0.147 1.00 90.12 97 GLY A C 1
ATOM 760 O O . GLY A 1 97 ? -8.116 -4.528 1.157 1.00 90.12 97 GLY A O 1
ATOM 761 N N . MET A 1 98 ? -8.061 -4.718 -1.082 1.00 90.62 98 MET A N 1
ATOM 762 C CA . MET A 1 98 ? -8.948 -3.579 -1.325 1.00 90.62 98 MET A CA 1
ATOM 763 C C . MET A 1 98 ? -10.372 -3.822 -0.816 1.00 90.62 98 MET A C 1
ATOM 765 O O . MET A 1 98 ? -10.945 -2.955 -0.157 1.00 90.62 98 MET A O 1
ATOM 769 N N . TRP A 1 99 ? -10.934 -5.010 -1.048 1.00 90.19 99 TRP A N 1
ATOM 770 C CA . TRP A 1 99 ? -12.243 -5.382 -0.506 1.00 90.19 99 TRP A CA 1
ATOM 771 C C . TRP A 1 99 ? -12.267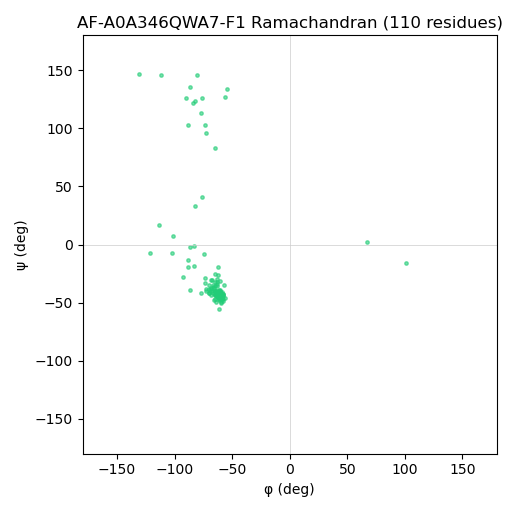 -5.299 1.027 1.00 90.19 99 TRP A C 1
ATOM 773 O O . TRP A 1 99 ? -13.198 -4.740 1.621 1.00 90.19 99 TRP A O 1
ATOM 783 N N . PHE A 1 100 ? -11.205 -5.783 1.672 1.00 87.69 100 PHE A N 1
ATOM 784 C CA . PHE A 1 100 ? -11.062 -5.727 3.120 1.00 87.69 100 PHE A CA 1
ATOM 785 C C . PHE A 1 100 ? -11.005 -4.282 3.632 1.00 87.69 100 PHE A C 1
ATOM 787 O O . PHE A 1 100 ? -11.741 -3.933 4.555 1.00 87.69 100 PHE A O 1
ATOM 794 N N . VAL A 1 101 ? -10.224 -3.411 2.983 1.00 89.31 101 VAL A N 1
ATOM 795 C CA . VAL A 1 101 ? -10.171 -1.976 3.308 1.00 89.31 101 VAL A CA 1
ATOM 796 C C . VAL A 1 101 ? -11.544 -1.325 3.138 1.00 89.31 101 VAL A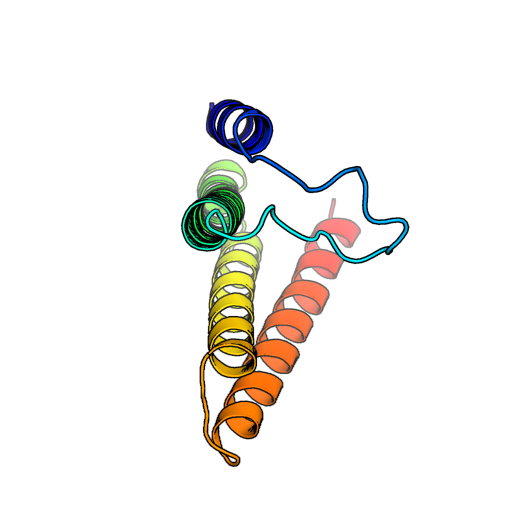 C 1
ATOM 798 O O . VAL A 1 101 ? -12.024 -0.691 4.074 1.00 89.31 101 VAL A O 1
ATOM 801 N N . CYS A 1 102 ? -12.214 -1.512 1.998 1.00 87.50 102 CYS A N 1
ATOM 802 C CA . CYS A 1 102 ? -13.512 -0.890 1.722 1.00 87.50 102 CYS A CA 1
ATOM 803 C C . CYS A 1 102 ? -14.591 -1.300 2.732 1.00 87.50 102 CYS A C 1
ATOM 805 O O . CYS A 1 102 ? -15.308 -0.442 3.247 1.00 87.50 102 CYS A O 1
ATOM 807 N N . SER A 1 103 ? -14.683 -2.592 3.061 1.00 85.88 103 SER A N 1
ATOM 808 C CA . SER A 1 103 ? -15.688 -3.099 4.007 1.00 85.88 103 SER A CA 1
ATOM 809 C C . SER A 1 103 ? -15.519 -2.518 5.416 1.00 85.88 103 SER A C 1
ATOM 811 O O . SER A 1 103 ? -16.496 -2.227 6.110 1.00 85.88 103 SER A O 1
ATOM 813 N N . LYS A 1 104 ? -14.270 -2.301 5.835 1.00 84.75 104 LYS A N 1
ATOM 814 C CA . LYS A 1 104 ? -13.918 -1.828 7.176 1.00 84.75 104 LYS A CA 1
ATOM 815 C C . LYS A 1 104 ? -13.947 -0.315 7.287 1.00 84.75 104 LYS A C 1
ATOM 817 O O . LYS A 1 104 ? -14.456 0.219 8.269 1.00 84.75 104 LYS A O 1
ATOM 822 N N . LEU A 1 105 ? -13.479 0.373 6.254 1.00 82.62 105 LEU A N 1
ATOM 823 C CA . LEU A 1 105 ? -13.498 1.825 6.173 1.00 82.62 105 LEU A CA 1
ATOM 824 C C . LEU A 1 105 ? -14.938 2.350 6.129 1.00 82.62 105 LEU A C 1
ATOM 826 O O . LEU A 1 105 ? -15.259 3.286 6.855 1.00 82.62 105 LEU A O 1
ATOM 830 N N . HIS A 1 106 ? -15.831 1.685 5.390 1.00 78.06 106 HIS A N 1
ATOM 831 C CA . HIS A 1 106 ? -17.256 2.024 5.384 1.00 78.06 106 HIS A CA 1
ATOM 832 C C . HIS A 1 106 ? -17.886 1.931 6.783 1.00 78.06 106 HIS A C 1
ATOM 834 O O . HIS A 1 106 ? -18.638 2.815 7.189 1.00 78.06 106 HIS A O 1
ATOM 840 N N . ARG A 1 107 ? -17.520 0.907 7.565 1.00 75.38 107 ARG A N 1
ATOM 841 C CA . ARG A 1 107 ? -18.005 0.740 8.941 1.00 75.38 107 ARG A CA 1
ATOM 842 C C . ARG A 1 107 ? -17.550 1.869 9.863 1.00 75.38 107 ARG A C 1
ATOM 844 O O . ARG A 1 107 ? -18.336 2.323 10.682 1.00 75.38 107 ARG A O 1
ATOM 851 N N . ILE A 1 108 ? -16.307 2.327 9.712 1.00 76.75 108 ILE A N 1
ATOM 852 C CA . ILE A 1 108 ? -15.767 3.453 10.488 1.00 76.75 108 ILE A CA 1
ATOM 853 C C . ILE A 1 108 ? -16.509 4.749 10.155 1.00 76.75 108 ILE A C 1
ATOM 855 O O . ILE A 1 108 ? -16.798 5.518 11.062 1.00 76.75 108 ILE A O 1
ATOM 859 N N . TYR A 1 109 ? -16.838 4.979 8.882 1.00 73.06 109 TYR A N 1
ATOM 860 C CA . TYR A 1 109 ? -17.549 6.187 8.451 1.00 73.06 109 TYR A CA 1
ATOM 861 C C . TYR A 1 109 ? -19.034 6.210 8.831 1.00 73.06 109 TYR A C 1
ATOM 863 O O . TYR A 1 109 ? -19.578 7.291 9.005 1.00 73.06 109 TYR A O 1
ATOM 871 N N . LEU A 1 110 ? -19.688 5.052 8.949 1.00 71.06 110 LEU A N 1
ATOM 872 C CA . LEU A 1 110 ? -21.098 4.966 9.354 1.00 71.06 110 LEU A CA 1
ATOM 873 C C . LEU A 1 110 ? -21.323 5.018 10.873 1.00 71.06 110 LEU A C 1
ATOM 875 O O . LEU A 1 110 ? -22.452 5.222 11.303 1.00 71.06 110 LEU A O 1
ATOM 879 N N . TRP A 1 111 ? -20.288 4.754 11.672 1.00 61.28 111 TRP A N 1
ATOM 880 C CA . TRP A 1 111 ? -20.362 4.685 13.141 1.00 61.28 111 TRP A CA 1
ATOM 881 C C . TRP A 1 111 ? -19.576 5.815 13.830 1.00 61.28 111 TRP A C 1
ATOM 883 O O . T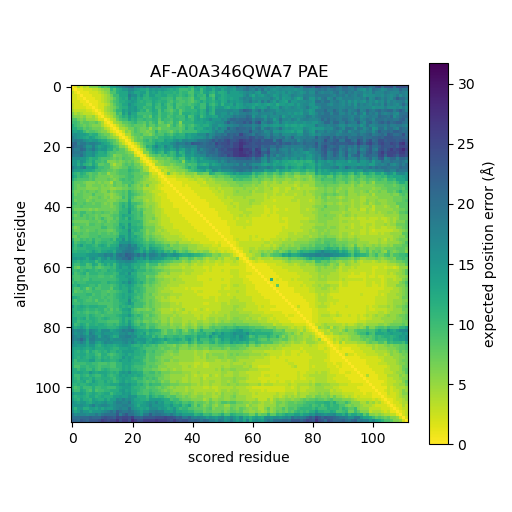RP A 1 111 ? -19.273 5.727 15.022 1.00 61.28 111 TRP A O 1
ATOM 893 N N . LEU A 1 112 ? -19.243 6.856 13.063 1.00 50.88 112 LEU A N 1
ATOM 894 C CA . LEU A 1 112 ? -18.842 8.188 13.523 1.00 50.88 112 LEU A CA 1
ATOM 895 C C . LEU A 1 112 ? -20.057 9.113 13.442 1.00 50.88 112 LEU A C 1
ATOM 897 O O . LEU A 1 112 ? -20.199 9.934 14.371 1.00 50.88 112 LEU A O 1
#

Secondary structure (DSSP, 8-state):
-HHHHHHHHHHT--B-SS--SSS-PBPTT-HHHHHHHHHHHHHHHHHHHHHHHHHH--THHHHHHHHHHHHHHHHHHHHH--STTSHHHHHHHHHHHHHHHHHHHHHHHH--

Sequence (112 aa):
MIIIVATLSIIGVPIDTQSWDTSFNTINGFNNMFRLIEIAAFFAIVISFFIAVHVRGSKEYAYIGIGLTIALAGRYFLLYFDNWAGPVPGILMMSFGMWFVCSKLHRIYLWL

pLDDT: mean 78.65, std 11.7, range [50.88, 92.81]

Foldseek 3Di:
DLVVVLVVLVVPFQFPPVDPDPDRDGDPPCVVSVVVSVVSVLVSVLVVLVVCCVVVVDCLSVQLSVLSVLLVVLVCQCPPVPDPCSNVSSVVSNVSSVVSNVVSVVVVVVVD

Solvent-accessible surface area (backbone atoms only — not comparable to full-atom values): 6109 Å² total; per-residue (Å²): 108,70,66,58,55,49,52,57,56,57,74,73,55,68,63,43,82,83,57,97,53,97,64,90,44,54,39,90,88,42,55,68,60,51,52,52,49,53,52,50,47,52,50,51,52,35,50,51,27,48,49,45,22,72,76,68,69,42,68,59,34,44,50,35,27,52,15,51,54,39,22,50,52,9,48,49,30,56,75,69,40,95,44,92,70,33,41,57,62,10,50,53,32,26,54,51,13,47,53,50,25,54,63,43,52,51,52,54,67,74,74,108

Nearest PDB structures (foldseek):
  9b6k-assembly1_A  TM=4.551E-01  e=3.178E+00  Mus musculus
  8e4o-assembly1_A  TM=4.954E-01  e=7.465E+00  Mus musculus
  7aa5-assembly1_B  TM=3.261E-01  e=3.770E+00  Homo sapiens

Radius of gyration: 16.44 Å; Cα contacts (8 Å, |Δi|>4): 102; chains: 1; bounding box: 38×35×42 Å

Mean predicted aligned error: 8.72 Å